Protein AF-A0A660XYV0-F1 (afdb_monomer_lite)

Secondary structure (DSSP, 8-state):
-HHHHHHHHHHHHHHHHHHHHHHHHHHHHHHHTTT-EEEEE-SSTT-EEEEEHHHHHHHHHHHHHHHHHHHHHHHHHHHHHHHHHHHHHHHHHHHHHHHHHHHHHHHHHT--

Structure (mmCIF, N/CA/C/O backbone):
data_AF-A0A660XYV0-F1
#
_entry.id   AF-A0A660XYV0-F1
#
loop_
_atom_site.group_PDB
_atom_site.id
_atom_site.type_symbol
_atom_site.label_atom_id
_atom_site.label_alt_id
_atom_site.label_comp_id
_atom_site.label_asym_id
_atom_site.label_entity_id
_atom_site.label_seq_id
_atom_site.pdbx_PDB_ins_code
_atom_site.Cartn_x
_atom_site.Cartn_y
_atom_site.Cartn_z
_atom_site.occupancy
_atom_site.B_iso_or_equiv
_atom_site.auth_seq_id
_atom_site.auth_comp_id
_atom_site.auth_asym_id
_atom_site.auth_atom_id
_atom_site.pdbx_PDB_model_num
ATOM 1 N N . MET A 1 1 ? -32.338 -6.018 4.133 1.00 59.69 1 MET A N 1
ATOM 2 C CA . MET A 1 1 ? -31.132 -6.869 4.220 1.00 59.69 1 MET A CA 1
ATOM 3 C C . MET A 1 1 ? -30.571 -7.173 2.830 1.00 59.69 1 MET A C 1
ATOM 5 O O . MET A 1 1 ? -29.498 -6.680 2.532 1.00 59.69 1 MET A O 1
ATOM 9 N N . GLU A 1 2 ? -31.311 -7.840 1.939 1.00 66.62 2 GLU A N 1
ATOM 10 C CA . GLU A 1 2 ? -30.834 -8.282 0.606 1.00 66.62 2 GLU A CA 1
ATOM 11 C C . GLU A 1 2 ? -30.308 -7.169 -0.334 1.00 66.62 2 GLU A C 1
ATOM 13 O O . GLU A 1 2 ? -29.277 -7.322 -0.988 1.00 66.62 2 GLU A O 1
ATOM 18 N N . LYS A 1 3 ? -30.950 -5.991 -0.357 1.00 63.47 3 LYS A N 1
ATOM 19 C CA . LYS A 1 3 ? -30.472 -4.839 -1.152 1.00 63.47 3 LYS A CA 1
ATOM 20 C C . LYS A 1 3 ? -29.131 -4.262 -0.667 1.00 63.47 3 LYS A C 1
ATOM 22 O O . LYS A 1 3 ? -28.393 -3.699 -1.472 1.00 63.47 3 LYS A O 1
ATOM 27 N N . LEU A 1 4 ? -28.813 -4.384 0.626 1.00 63.88 4 LEU A N 1
ATOM 28 C CA . LEU A 1 4 ? -27.554 -3.883 1.195 1.00 63.88 4 LEU A CA 1
ATOM 29 C C . LEU A 1 4 ? -26.388 -4.811 0.828 1.00 63.88 4 LEU A C 1
ATOM 31 O O . LEU A 1 4 ? -25.355 -4.328 0.368 1.00 63.88 4 LEU A O 1
ATOM 35 N N . THR A 1 5 ? -26.586 -6.129 0.909 1.00 76.00 5 THR A N 1
ATOM 36 C CA . THR A 1 5 ? -25.599 -7.137 0.489 1.00 76.00 5 THR A CA 1
ATOM 37 C C . THR A 1 5 ? -25.267 -7.044 -1.001 1.00 76.00 5 THR A C 1
ATOM 39 O O . THR A 1 5 ? -24.094 -7.093 -1.372 1.00 76.00 5 THR A O 1
ATOM 42 N N . ASN A 1 6 ? -26.268 -6.823 -1.861 1.00 78.38 6 ASN A N 1
ATOM 43 C CA . ASN A 1 6 ? -26.043 -6.666 -3.304 1.00 78.38 6 ASN A CA 1
ATOM 44 C C . ASN A 1 6 ? -25.215 -5.417 -3.649 1.00 78.38 6 ASN A C 1
ATOM 46 O O . ASN A 1 6 ? -24.368 -5.458 -4.544 1.00 78.38 6 ASN A O 1
ATOM 50 N N . ARG A 1 7 ? -25.393 -4.315 -2.909 1.00 82.75 7 ARG A N 1
ATOM 51 C CA . ARG A 1 7 ? -24.598 -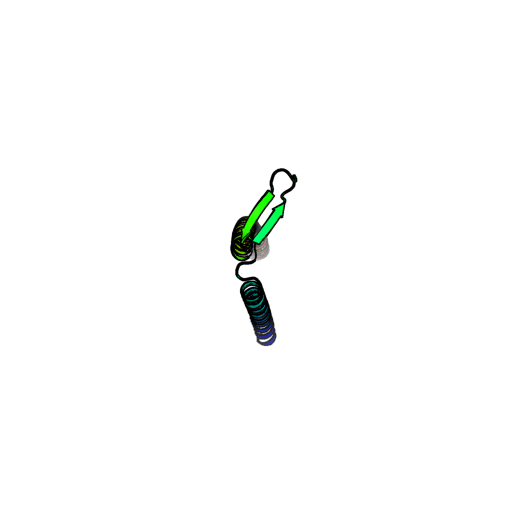3.093 -3.096 1.00 82.75 7 ARG A CA 1
ATOM 52 C C . ARG A 1 7 ? -23.135 -3.296 -2.695 1.00 82.75 7 ARG A C 1
ATOM 54 O O . ARG A 1 7 ? -22.239 -2.821 -3.392 1.00 82.75 7 ARG A O 1
ATOM 61 N N . GLU A 1 8 ? -22.879 -4.011 -1.602 1.00 83.25 8 GLU A N 1
ATOM 62 C CA . GLU A 1 8 ? -21.512 -4.342 -1.182 1.00 83.25 8 GLU A CA 1
ATOM 63 C C . GLU A 1 8 ? -20.804 -5.255 -2.185 1.00 83.25 8 GLU A C 1
ATOM 65 O O . GLU A 1 8 ? -19.637 -5.027 -2.510 1.00 83.25 8 GLU A O 1
ATOM 70 N N . ALA A 1 9 ? -21.511 -6.263 -2.700 1.00 84.06 9 ALA A N 1
ATOM 71 C CA . ALA A 1 9 ? -20.992 -7.154 -3.729 1.00 84.06 9 ALA A CA 1
ATOM 72 C C . ALA A 1 9 ? -20.635 -6.375 -5.005 1.00 84.06 9 ALA A C 1
ATOM 74 O O . ALA A 1 9 ? -19.512 -6.487 -5.495 1.00 84.06 9 ALA A O 1
ATOM 75 N N . TYR A 1 10 ? -21.530 -5.504 -5.480 1.00 90.31 10 TYR A N 1
ATOM 76 C CA . TYR A 1 10 ? -21.285 -4.662 -6.653 1.00 90.31 10 TYR A CA 1
ATOM 77 C C . TYR A 1 10 ? -20.013 -3.816 -6.512 1.00 90.31 10 TYR A C 1
ATOM 79 O O . TYR A 1 10 ? -19.169 -3.806 -7.405 1.00 90.31 10 TYR A O 1
ATOM 87 N N . MET A 1 11 ? -19.815 -3.165 -5.362 1.00 93.50 11 MET A N 1
ATOM 88 C CA . MET A 1 11 ? -18.612 -2.362 -5.120 1.00 93.50 11 MET A CA 1
ATOM 89 C C . MET A 1 11 ? -17.331 -3.205 -5.083 1.00 93.50 11 MET A C 1
ATOM 91 O O . MET A 1 11 ? -16.279 -2.725 -5.506 1.00 93.50 11 MET A O 1
ATOM 95 N N . LYS A 1 12 ? -17.393 -4.453 -4.598 1.00 91.19 12 LYS A N 1
ATOM 96 C CA . LYS A 1 12 ? -16.253 -5.385 -4.639 1.00 91.19 12 LYS A CA 1
ATOM 97 C C . LYS A 1 12 ? -15.900 -5.755 -6.079 1.00 91.19 12 LYS A C 1
ATOM 99 O O . LYS A 1 12 ? -14.732 -5.658 -6.447 1.00 91.19 12 LYS A O 1
ATOM 104 N N . TYR A 1 13 ? -16.891 -6.106 -6.899 1.00 93.44 13 TYR A N 1
ATOM 105 C CA . TYR A 1 13 ? -16.667 -6.440 -8.308 1.00 93.44 13 TYR A CA 1
ATOM 106 C C . TYR A 1 13 ? -16.190 -5.239 -9.124 1.00 93.44 13 TYR A C 1
ATOM 108 O O . TYR A 1 13 ? -15.298 -5.389 -9.951 1.00 93.44 13 TYR A O 1
ATOM 116 N N . LEU A 1 14 ? -16.703 -4.037 -8.853 1.00 94.75 14 LEU A N 1
ATOM 117 C CA . LEU A 1 14 ? -16.244 -2.817 -9.515 1.00 94.75 14 LEU A CA 1
ATOM 118 C C . LEU A 1 14 ? -14.775 -2.511 -9.182 1.00 94.75 14 LEU A C 1
ATOM 120 O O . LEU A 1 14 ? -13.990 -2.199 -10.074 1.00 94.75 14 LEU A O 1
ATOM 124 N N . LYS A 1 15 ? -14.382 -2.653 -7.907 1.00 93.12 15 LYS A N 1
ATOM 125 C CA . LYS A 1 15 ? -12.977 -2.527 -7.484 1.00 93.12 15 LYS A CA 1
ATOM 126 C C . LYS A 1 15 ? -12.091 -3.576 -8.156 1.00 93.12 15 LYS A C 1
ATOM 128 O O . LYS A 1 15 ? -10.993 -3.242 -8.590 1.00 93.12 15 LYS A O 1
ATOM 133 N N . LEU A 1 16 ? -12.569 -4.818 -8.262 1.00 95.06 16 LEU A N 1
ATOM 134 C CA . LEU A 1 16 ? -11.857 -5.898 -8.943 1.00 95.06 16 LEU A CA 1
ATOM 135 C C . LEU A 1 16 ? -11.668 -5.585 -10.433 1.00 95.06 16 LEU A C 1
ATOM 137 O O . LEU A 1 16 ? -10.556 -5.686 -10.937 1.00 95.06 16 LEU A O 1
ATOM 141 N N . LEU A 1 17 ? -12.731 -5.161 -11.121 1.00 95.75 17 LEU A N 1
ATOM 142 C CA . LEU A 1 17 ? -12.684 -4.786 -12.533 1.00 95.75 17 LEU A CA 1
ATOM 143 C C . LEU A 1 17 ? -11.666 -3.666 -12.764 1.00 95.75 17 LEU A C 1
ATOM 145 O O . LEU A 1 17 ? -10.823 -3.771 -13.650 1.00 95.75 17 LEU A O 1
ATOM 149 N N . PHE A 1 18 ? -11.703 -2.625 -11.933 1.00 96.56 18 PHE A N 1
ATOM 150 C CA . PHE A 1 18 ? -10.757 -1.517 -12.023 1.00 96.56 18 PHE A CA 1
ATOM 151 C C . PHE A 1 18 ? -9.306 -1.971 -11.801 1.00 96.56 18 PHE A C 1
ATOM 153 O O . PHE A 1 18 ? -8.413 -1.564 -12.541 1.00 96.56 18 PHE A O 1
ATOM 160 N N . LEU A 1 19 ? -9.071 -2.868 -10.837 1.00 94.88 19 LEU A N 1
ATOM 161 C CA . LEU A 1 19 ? -7.752 -3.455 -10.591 1.00 94.88 19 LEU A CA 1
ATOM 162 C C . LEU A 1 19 ? -7.248 -4.252 -11.805 1.00 94.88 19 LEU A C 1
ATOM 164 O O . LEU A 1 19 ? -6.099 -4.092 -12.208 1.00 94.88 19 LEU A O 1
ATOM 168 N N . VAL A 1 20 ? -8.109 -5.065 -12.422 1.00 96.94 20 VAL A N 1
ATOM 169 C CA . VAL A 1 20 ? -7.770 -5.825 -13.635 1.00 96.94 20 VAL A CA 1
ATOM 170 C C . VAL A 1 20 ? -7.420 -4.890 -14.793 1.00 96.94 20 VAL A C 1
ATOM 172 O O . VAL A 1 20 ? -6.419 -5.116 -15.472 1.00 96.94 20 VAL A O 1
ATOM 175 N N . LEU A 1 21 ? -8.188 -3.815 -14.995 1.00 97.6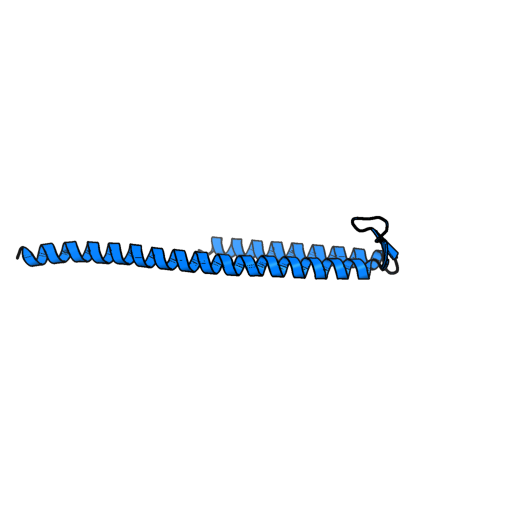2 21 LEU A N 1
ATOM 176 C CA . LEU A 1 21 ? -7.908 -2.823 -16.038 1.00 97.62 21 LEU A CA 1
ATOM 177 C C . LEU A 1 21 ? -6.553 -2.134 -15.831 1.00 97.62 21 LEU A C 1
ATOM 179 O O . LEU A 1 21 ? -5.802 -1.978 -16.792 1.00 97.62 21 LEU A O 1
ATOM 183 N N . ILE A 1 22 ? -6.206 -1.780 -14.589 1.00 96.06 22 ILE A N 1
ATOM 184 C CA . ILE A 1 22 ? -4.888 -1.214 -14.260 1.00 96.06 22 ILE A CA 1
ATOM 185 C C . ILE A 1 22 ? -3.769 -2.204 -14.589 1.00 96.06 22 ILE A C 1
ATOM 187 O O . ILE A 1 22 ? -2.773 -1.817 -15.198 1.00 96.06 22 ILE A O 1
ATOM 191 N N . ILE A 1 23 ? -3.919 -3.476 -14.212 1.00 94.88 23 ILE A N 1
ATOM 192 C CA . ILE A 1 23 ? -2.905 -4.504 -14.490 1.00 94.88 23 ILE A CA 1
ATOM 193 C C . ILE A 1 23 ? -2.719 -4.674 -16.000 1.00 94.88 23 ILE A C 1
ATOM 195 O O . ILE A 1 23 ? -1.588 -4.724 -16.476 1.00 94.88 23 ILE A O 1
ATOM 199 N N . LEU A 1 24 ? -3.812 -4.714 -16.764 1.00 97.31 24 LEU A N 1
ATOM 200 C CA . LEU A 1 24 ? -3.755 -4.859 -18.217 1.00 97.31 24 LEU A CA 1
ATOM 201 C C . LEU A 1 24 ? -3.079 -3.652 -18.876 1.00 97.31 24 LEU A C 1
ATOM 203 O O . LEU A 1 24 ? -2.225 -3.822 -19.744 1.00 97.31 24 LEU A O 1
ATOM 207 N N . PHE A 1 25 ? -3.392 -2.443 -18.410 1.00 96.50 25 PHE A N 1
ATOM 208 C CA . PHE A 1 25 ? -2.712 -1.225 -18.841 1.00 96.50 25 PHE A CA 1
ATOM 209 C C . PHE A 1 25 ? -1.203 -1.275 -18.552 1.00 96.50 25 PHE A C 1
ATOM 211 O O . PHE A 1 25 ? -0.400 -0.985 -19.438 1.00 96.50 25 PHE A O 1
ATOM 218 N N . LEU A 1 26 ? -0.802 -1.703 -17.349 1.00 94.38 26 LEU A N 1
ATOM 219 C CA . LEU A 1 26 ? 0.611 -1.851 -16.984 1.00 94.38 26 LEU A CA 1
ATOM 220 C C . LEU A 1 26 ? 1.327 -2.903 -17.838 1.00 94.38 26 LEU A C 1
ATOM 222 O O . LEU A 1 26 ? 2.468 -2.682 -18.231 1.00 94.38 26 LEU A O 1
ATOM 226 N N . LEU A 1 27 ? 0.673 -4.020 -18.164 1.00 95.19 27 LEU A N 1
ATOM 227 C CA . LEU A 1 27 ? 1.246 -5.038 -19.048 1.00 95.19 27 LEU A CA 1
ATOM 228 C C . LEU A 1 27 ? 1.516 -4.480 -20.446 1.00 95.19 27 LEU A C 1
ATOM 230 O O . LEU A 1 27 ? 2.619 -4.645 -20.966 1.00 95.19 27 LEU A O 1
ATOM 234 N N . VAL A 1 28 ? 0.542 -3.778 -21.031 1.00 96.56 28 VAL A N 1
ATOM 235 C CA . VAL A 1 28 ? 0.720 -3.115 -22.331 1.00 96.56 28 VAL A CA 1
ATOM 236 C C . VAL A 1 28 ? 1.862 -2.101 -22.261 1.00 96.56 28 VAL A C 1
ATOM 238 O O . VAL A 1 28 ? 2.719 -2.087 -23.142 1.00 96.56 28 VAL A O 1
ATOM 241 N N . PHE A 1 29 ? 1.923 -1.304 -21.191 1.00 94.44 29 PHE A N 1
ATOM 242 C CA . PHE A 1 29 ? 2.995 -0.336 -20.971 1.00 94.44 29 PHE A CA 1
ATOM 243 C C . PHE A 1 29 ? 4.376 -1.003 -20.905 1.00 94.44 29 PHE A C 1
ATOM 245 O O . PHE A 1 29 ? 5.309 -0.543 -21.560 1.00 94.44 29 PHE A O 1
ATOM 252 N N . VAL A 1 30 ? 4.512 -2.112 -20.172 1.00 94.44 30 VAL A N 1
ATOM 253 C CA . VAL A 1 30 ? 5.772 -2.866 -20.085 1.00 94.44 30 VAL A CA 1
ATOM 254 C C . VAL A 1 30 ? 6.178 -3.410 -21.452 1.00 94.44 30 VAL A C 1
ATOM 256 O O . VAL A 1 30 ? 7.320 -3.208 -21.853 1.00 94.44 30 VAL A O 1
ATOM 259 N N . ILE A 1 31 ? 5.253 -4.043 -22.184 1.00 96.00 31 ILE A N 1
ATOM 260 C CA . ILE A 1 31 ? 5.523 -4.637 -23.504 1.00 96.00 31 ILE A CA 1
ATOM 261 C C . ILE A 1 31 ? 5.979 -3.575 -24.511 1.00 96.00 31 ILE A C 1
ATOM 263 O O . ILE A 1 31 ? 6.926 -3.802 -25.260 1.00 96.00 31 ILE A O 1
ATOM 267 N N . GLN A 1 32 ? 5.341 -2.403 -24.522 1.00 95.75 32 GLN A N 1
ATOM 268 C CA . GLN A 1 32 ? 5.691 -1.330 -25.459 1.00 95.75 32 GLN A CA 1
ATOM 269 C C . GLN A 1 32 ? 7.061 -0.697 -25.189 1.00 95.75 32 GLN A C 1
ATOM 271 O O . GLN A 1 32 ? 7.628 -0.073 -26.078 1.00 95.75 32 GLN A O 1
ATOM 276 N N . ASN A 1 33 ? 7.600 -0.860 -23.983 1.00 95.12 33 ASN A N 1
ATOM 277 C CA . ASN A 1 33 ? 8.832 -0.211 -23.544 1.00 95.12 33 ASN A CA 1
ATOM 278 C C . ASN A 1 33 ? 9.911 -1.241 -23.143 1.00 95.12 33 ASN A C 1
ATOM 280 O O . ASN A 1 33 ? 10.803 -0.945 -22.341 1.00 95.12 33 ASN A O 1
ATOM 284 N N . VAL A 1 34 ? 9.837 -2.471 -23.665 1.00 94.00 34 VAL A N 1
ATOM 285 C CA . VAL A 1 34 ? 10.860 -3.501 -23.423 1.00 94.00 34 VAL A CA 1
ATOM 286 C C . VAL A 1 34 ? 12.223 -3.006 -23.913 1.00 94.00 34 VAL A C 1
ATOM 288 O O . VAL A 1 34 ? 12.347 -2.467 -25.009 1.00 94.00 34 VAL A O 1
ATOM 291 N N . GLY A 1 35 ? 13.258 -3.174 -23.086 1.00 90.88 35 GLY A N 1
ATOM 292 C CA . GLY A 1 35 ? 14.623 -2.732 -23.392 1.00 90.88 35 GLY A CA 1
ATOM 293 C C . GLY A 1 35 ? 14.844 -1.217 -23.299 1.00 90.88 35 GLY A C 1
ATOM 294 O O . GLY A 1 35 ? 15.979 -0.756 -23.441 1.00 90.88 35 GLY A O 1
ATOM 295 N N . GLN A 1 36 ? 13.801 -0.427 -23.018 1.00 94.88 36 GLN A N 1
ATOM 296 C CA . GLN A 1 36 ? 13.942 1.011 -22.824 1.00 94.88 36 GLN A CA 1
ATOM 297 C C . GLN A 1 36 ? 14.695 1.300 -21.525 1.00 94.88 36 GLN A C 1
ATOM 299 O O . GLN A 1 36 ? 14.279 0.901 -20.433 1.00 94.88 36 GLN A O 1
ATOM 304 N N . LYS A 1 37 ? 15.794 2.046 -21.638 1.00 94.62 37 LYS A N 1
ATOM 305 C CA . LYS A 1 37 ? 16.528 2.566 -20.484 1.00 94.62 37 LYS A CA 1
ATOM 306 C C . LYS A 1 37 ? 15.965 3.917 -20.079 1.00 94.62 37 LYS A C 1
ATOM 308 O O . LYS A 1 37 ? 15.706 4.769 -20.924 1.00 94.62 37 LYS A O 1
ATOM 313 N N . ILE A 1 38 ? 15.817 4.115 -18.778 1.00 91.88 38 ILE A N 1
ATOM 314 C CA . ILE A 1 38 ? 15.414 5.386 -18.187 1.00 91.88 38 ILE A CA 1
ATOM 315 C C . ILE A 1 38 ? 16.464 5.838 -17.179 1.00 91.88 38 ILE A C 1
ATOM 317 O O . ILE A 1 38 ? 17.118 5.018 -16.534 1.00 91.88 38 ILE A O 1
ATOM 321 N N . THR A 1 39 ? 16.600 7.150 -17.023 1.00 92.06 39 THR A N 1
ATOM 322 C CA . THR A 1 39 ? 17.450 7.752 -15.995 1.00 92.06 39 THR A CA 1
ATOM 323 C C . THR A 1 39 ? 16.567 8.391 -14.938 1.00 92.06 39 THR A C 1
ATOM 325 O O . THR A 1 39 ? 15.880 9.378 -15.197 1.00 92.06 39 THR A O 1
ATOM 328 N N . LEU A 1 40 ? 16.595 7.828 -13.736 1.00 88.25 40 LEU A N 1
ATOM 329 C CA . LEU A 1 40 ? 15.930 8.376 -12.565 1.00 88.25 40 LEU A CA 1
ATOM 330 C C . LEU A 1 40 ? 16.855 9.402 -11.918 1.00 88.25 40 LEU A C 1
ATOM 332 O O . LEU A 1 40 ? 17.979 9.071 -11.546 1.00 88.25 40 LEU A O 1
ATOM 336 N N . LYS A 1 41 ? 16.385 10.641 -11.782 1.00 88.81 41 LYS A N 1
ATOM 337 C CA . LYS A 1 41 ? 17.067 11.686 -11.016 1.00 88.81 41 LYS A CA 1
ATOM 338 C C . LYS A 1 41 ? 16.323 11.859 -9.701 1.00 88.81 41 LYS A C 1
ATOM 340 O O . LYS A 1 41 ? 15.160 12.257 -9.704 1.00 88.81 41 LYS A O 1
ATOM 345 N N . PHE A 1 42 ? 16.978 11.524 -8.595 1.00 82.12 42 PHE A N 1
ATOM 346 C CA . PHE A 1 42 ? 16.433 11.789 -7.264 1.00 82.12 42 PHE A CA 1
ATOM 347 C C . PHE A 1 42 ? 16.702 13.252 -6.873 1.00 82.12 42 PHE A C 1
ATOM 349 O O . PHE A 1 42 ? 17.292 13.987 -7.659 1.00 82.12 42 PHE A O 1
ATOM 356 N N . PHE A 1 43 ? 16.248 13.686 -5.688 1.00 78.19 43 PHE A N 1
ATOM 357 C CA . PHE A 1 43 ? 16.263 15.070 -5.157 1.00 78.19 43 PHE A CA 1
ATOM 358 C C . PHE A 1 43 ? 17.519 15.933 -5.456 1.00 78.19 43 PHE A C 1
ATOM 360 O O . PHE A 1 43 ? 17.441 17.156 -5.388 1.00 78.19 43 PHE A O 1
ATOM 367 N N . SER A 1 44 ? 18.661 15.332 -5.806 1.00 76.19 44 SER A N 1
ATOM 368 C CA . SER A 1 44 ? 19.839 15.997 -6.370 1.00 76.19 44 SER A CA 1
ATOM 369 C C . SER A 1 44 ? 20.253 15.359 -7.705 1.00 76.19 44 SER A C 1
ATOM 371 O O . SER A 1 44 ? 20.300 14.135 -7.823 1.00 76.19 44 SER A O 1
ATOM 373 N N . SER A 1 45 ? 20.649 16.175 -8.694 1.00 67.00 45 SER A N 1
ATOM 374 C CA . SER A 1 45 ? 21.149 15.716 -10.006 1.00 67.00 45 SER A CA 1
ATOM 375 C C . SER A 1 45 ? 22.383 14.815 -9.923 1.00 67.00 45 SER A C 1
ATOM 377 O O . SER A 1 45 ? 22.658 14.079 -10.867 1.00 67.00 45 SER A O 1
ATOM 379 N N . ASN A 1 46 ? 23.105 14.864 -8.800 1.00 76.31 46 ASN A N 1
ATOM 380 C CA . ASN A 1 46 ? 24.269 14.022 -8.528 1.00 76.31 46 ASN A CA 1
ATOM 381 C C . ASN A 1 46 ? 23.881 12.570 -8.202 1.00 76.31 46 ASN A C 1
ATOM 383 O O . ASN A 1 46 ? 24.729 11.685 -8.249 1.00 76.31 46 ASN A O 1
ATOM 387 N N . PHE A 1 47 ? 22.605 12.316 -7.898 1.00 74.50 47 PHE A N 1
ATOM 388 C CA . PHE A 1 47 ? 22.056 10.988 -7.647 1.00 74.50 47 PHE A CA 1
ATOM 389 C C . PHE A 1 47 ? 21.161 10.582 -8.823 1.00 74.50 47 PHE A C 1
ATOM 391 O O . PHE A 1 47 ? 19.929 10.555 -8.742 1.00 74.50 47 PHE A O 1
ATOM 398 N N . ALA A 1 48 ? 21.811 10.327 -9.959 1.00 84.75 48 ALA A N 1
ATOM 399 C CA . ALA A 1 48 ? 21.175 9.813 -11.161 1.00 84.75 48 ALA A CA 1
ATOM 400 C C . ALA A 1 48 ? 21.465 8.316 -11.303 1.00 84.75 48 ALA A C 1
ATOM 402 O O . ALA A 1 48 ? 22.619 7.892 -11.275 1.00 84.75 48 ALA A O 1
ATOM 403 N N . PHE A 1 49 ? 20.416 7.520 -11.474 1.00 86.06 49 PHE A N 1
ATOM 404 C CA . PHE A 1 49 ? 20.516 6.081 -11.683 1.00 86.06 49 PHE A CA 1
ATOM 405 C C . PHE A 1 49 ? 19.852 5.711 -13.005 1.00 86.06 49 PHE A C 1
ATOM 407 O O . PHE A 1 49 ? 18.675 6.003 -13.217 1.00 86.06 49 PHE A O 1
ATOM 414 N N . SER A 1 50 ? 20.609 5.075 -13.896 1.00 92.12 50 SER A N 1
ATOM 415 C CA . SER A 1 50 ? 20.098 4.589 -15.176 1.00 92.12 50 SER A CA 1
ATOM 416 C C . SER A 1 50 ? 19.820 3.097 -15.092 1.00 92.12 50 SER A C 1
ATOM 418 O O . SER A 1 50 ? 20.700 2.317 -14.736 1.00 92.12 50 SER A O 1
ATOM 420 N N . THR A 1 51 ? 18.604 2.697 -15.436 1.00 93.12 51 THR A N 1
ATOM 421 C CA . THR A 1 51 ? 18.173 1.297 -15.401 1.00 93.12 51 THR A CA 1
ATOM 422 C C . THR A 1 51 ? 17.127 1.032 -16.474 1.00 93.12 51 THR A C 1
ATOM 424 O O . THR A 1 51 ? 16.650 1.956 -17.134 1.00 93.12 51 THR A O 1
ATOM 427 N N . GLU A 1 52 ? 16.780 -0.231 -16.680 1.00 94.56 52 GLU A N 1
ATOM 428 C CA . GLU A 1 52 ? 15.660 -0.578 -17.545 1.00 94.56 52 GLU A CA 1
ATOM 429 C C . GLU A 1 52 ? 14.346 -0.120 -16.918 1.00 94.56 52 GLU A C 1
ATOM 431 O O . GLU A 1 52 ? 14.133 -0.225 -15.707 1.00 94.56 52 GLU A O 1
ATOM 436 N N . MET A 1 53 ? 13.434 0.363 -17.755 1.00 92.81 53 MET A N 1
ATOM 437 C CA . MET A 1 53 ? 12.141 0.868 -17.310 1.00 92.81 53 MET A CA 1
ATOM 438 C C . MET A 1 53 ? 11.370 -0.171 -16.482 1.00 92.81 53 MET A C 1
ATOM 440 O O . MET A 1 53 ? 10.759 0.174 -15.472 1.00 92.81 53 MET A O 1
ATOM 444 N N . ILE A 1 54 ? 11.447 -1.450 -16.864 1.00 93.69 54 ILE A N 1
ATOM 445 C CA . ILE A 1 54 ? 10.798 -2.547 -16.138 1.00 93.69 54 ILE A CA 1
ATOM 446 C C . ILE A 1 54 ? 11.348 -2.712 -14.715 1.00 93.69 54 ILE A C 1
ATOM 448 O O . ILE A 1 54 ? 10.583 -2.929 -13.778 1.00 93.69 54 ILE A O 1
ATOM 452 N N . VAL A 1 55 ? 12.659 -2.537 -14.530 1.00 93.06 55 VAL A N 1
ATOM 453 C CA . VAL A 1 55 ? 13.307 -2.624 -13.215 1.00 93.06 55 VAL A CA 1
ATOM 454 C C . VAL A 1 55 ? 12.862 -1.456 -12.341 1.00 93.06 55 VAL A C 1
ATOM 456 O O . VAL A 1 55 ? 12.497 -1.655 -11.184 1.00 93.06 55 VAL A O 1
ATOM 459 N N . ALA A 1 56 ? 12.813 -0.244 -12.896 1.00 92.19 56 ALA A N 1
ATOM 460 C CA . ALA A 1 56 ? 12.322 0.927 -12.177 1.00 92.19 56 ALA A CA 1
ATOM 461 C C . ALA A 1 56 ? 10.846 0.801 -11.759 1.00 92.19 56 ALA A C 1
ATOM 463 O O . ALA A 1 56 ? 10.501 1.153 -10.630 1.00 92.19 56 ALA A O 1
ATOM 464 N N . LEU A 1 57 ? 9.986 0.272 -12.639 1.00 92.62 57 LEU A N 1
ATOM 465 C CA . LEU A 1 57 ? 8.586 -0.030 -12.320 1.00 92.62 57 LEU A CA 1
ATOM 466 C C . LEU A 1 57 ? 8.463 -1.056 -11.192 1.00 92.62 57 LEU A C 1
ATOM 468 O O . LEU A 1 57 ? 7.625 -0.908 -10.306 1.00 92.62 57 LEU A O 1
ATOM 472 N N . LEU A 1 58 ? 9.293 -2.098 -11.209 1.00 93.56 58 LEU A N 1
ATOM 473 C CA . LEU A 1 58 ? 9.263 -3.126 -10.176 1.00 93.56 58 LEU A CA 1
ATOM 474 C C . LEU A 1 58 ? 9.691 -2.556 -8.819 1.00 93.56 58 LEU A C 1
ATOM 476 O O . LEU A 1 58 ? 9.022 -2.797 -7.815 1.00 93.56 58 LEU A O 1
ATOM 480 N N . ILE A 1 59 ? 10.753 -1.744 -8.791 1.00 92.81 59 ILE A N 1
ATOM 481 C CA . ILE A 1 59 ? 11.202 -1.056 -7.573 1.00 92.81 59 ILE A CA 1
ATOM 482 C C . ILE A 1 59 ? 10.092 -0.150 -7.029 1.00 92.81 59 ILE A C 1
ATOM 484 O O . ILE A 1 59 ? 9.793 -0.209 -5.836 1.00 92.81 59 ILE A O 1
ATOM 488 N N . SER A 1 60 ? 9.452 0.662 -7.877 1.00 92.00 60 SER A N 1
ATOM 489 C CA . SER A 1 60 ? 8.392 1.572 -7.427 1.00 92.00 60 SER A CA 1
ATOM 490 C C . SER A 1 60 ? 7.174 0.820 -6.886 1.00 92.00 60 SER A C 1
ATOM 492 O O . SER A 1 60 ? 6.617 1.221 -5.863 1.00 92.00 60 SER A O 1
ATOM 494 N N . LEU A 1 61 ? 6.811 -0.308 -7.504 1.00 93.88 61 LEU A N 1
ATOM 495 C CA . LEU A 1 61 ? 5.717 -1.162 -7.051 1.00 93.88 61 LEU A CA 1
ATOM 496 C C . LEU A 1 61 ? 6.015 -1.801 -5.689 1.00 93.88 61 LEU A C 1
ATOM 498 O O . LEU A 1 61 ? 5.161 -1.769 -4.803 1.00 93.88 61 LEU A O 1
ATOM 502 N N . VAL A 1 62 ? 7.229 -2.320 -5.486 1.00 96.69 62 VAL A N 1
ATOM 503 C CA . VAL A 1 62 ? 7.653 -2.894 -4.198 1.00 96.69 62 VAL A CA 1
ATOM 504 C C . VAL A 1 62 ? 7.683 -1.828 -3.105 1.00 96.69 62 VAL A C 1
ATOM 506 O O . VAL A 1 62 ? 7.143 -2.046 -2.022 1.00 96.69 62 VAL A O 1
ATOM 509 N N . VAL A 1 63 ? 8.264 -0.658 -3.380 1.00 95.81 63 VAL A N 1
ATOM 510 C CA . VAL A 1 63 ? 8.319 0.448 -2.412 1.00 95.81 63 VAL A CA 1
ATOM 511 C C . VAL A 1 63 ? 6.912 0.917 -2.047 1.00 95.81 63 VAL A C 1
ATOM 513 O O . VAL A 1 63 ? 6.596 1.045 -0.864 1.00 95.81 63 VAL A O 1
ATOM 516 N N . GLY A 1 64 ? 6.042 1.112 -3.041 1.00 96.31 64 GLY A N 1
ATOM 517 C CA . GLY A 1 64 ? 4.646 1.484 -2.818 1.00 96.31 64 GLY A CA 1
ATOM 518 C C . GLY A 1 64 ? 3.892 0.446 -1.985 1.00 96.31 64 GLY A C 1
ATOM 519 O O . GLY A 1 64 ? 3.187 0.812 -1.043 1.00 96.31 64 GLY A O 1
ATOM 520 N N . PHE A 1 65 ? 4.089 -0.845 -2.270 1.00 96.50 65 PHE A N 1
ATOM 521 C CA . PHE A 1 65 ? 3.507 -1.934 -1.487 1.00 96.50 65 PHE A CA 1
ATOM 522 C C . PHE A 1 65 ? 3.984 -1.915 -0.032 1.00 96.50 65 PHE A C 1
ATOM 524 O O . PHE A 1 65 ? 3.156 -1.985 0.873 1.00 96.50 65 PHE A O 1
ATOM 531 N N . LEU A 1 66 ? 5.291 -1.776 0.210 1.00 98.06 66 LEU A N 1
ATOM 532 C CA . LEU A 1 66 ? 5.850 -1.739 1.564 1.00 98.06 66 LEU A CA 1
ATOM 533 C C . LEU A 1 66 ? 5.311 -0.552 2.370 1.00 98.06 66 LEU A C 1
ATOM 535 O O . LEU A 1 66 ? 4.896 -0.727 3.515 1.00 98.06 66 LEU A O 1
ATOM 539 N N . ILE A 1 67 ? 5.258 0.638 1.767 1.00 97.56 67 ILE A N 1
ATOM 540 C CA . ILE A 1 67 ? 4.686 1.831 2.407 1.00 97.56 67 ILE A CA 1
ATOM 541 C C . ILE A 1 67 ? 3.205 1.604 2.725 1.00 97.56 67 ILE A C 1
ATOM 543 O O . ILE A 1 67 ? 2.773 1.832 3.856 1.00 97.56 67 ILE A O 1
ATOM 547 N N . GLY A 1 68 ? 2.429 1.112 1.756 1.00 97.44 68 GLY A N 1
ATOM 548 C CA . GLY A 1 68 ? 1.009 0.822 1.945 1.00 97.44 68 GLY A CA 1
ATOM 549 C C . GLY A 1 68 ? 0.766 -0.218 3.040 1.00 97.44 68 GLY A C 1
ATOM 550 O O . GLY A 1 68 ? -0.120 -0.041 3.876 1.00 97.44 68 GLY A O 1
ATOM 551 N N . TYR A 1 69 ? 1.590 -1.264 3.085 1.00 96.94 69 TYR A N 1
ATOM 552 C CA . TYR A 1 69 ? 1.533 -2.301 4.108 1.00 96.94 69 TYR A CA 1
ATOM 553 C C . TYR A 1 69 ? 1.803 -1.740 5.509 1.00 96.94 69 TYR A C 1
ATOM 555 O O . TYR A 1 69 ? 1.053 -2.032 6.441 1.00 96.94 69 TYR A O 1
ATOM 563 N N . LEU A 1 70 ? 2.822 -0.887 5.660 1.00 97.81 70 LEU A N 1
ATOM 564 C CA . LEU A 1 70 ? 3.125 -0.228 6.934 1.00 97.81 70 LEU A CA 1
ATOM 565 C C . LEU A 1 70 ? 1.970 0.666 7.401 1.00 97.81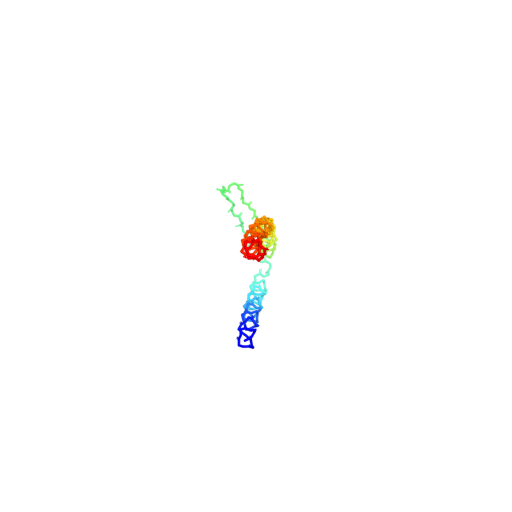 70 LEU A C 1
ATOM 567 O O . LEU A 1 70 ? 1.549 0.571 8.555 1.00 97.81 70 LEU A O 1
ATOM 571 N N . ILE A 1 71 ? 1.416 1.487 6.503 1.00 97.62 71 ILE A N 1
ATOM 572 C CA . ILE A 1 71 ? 0.269 2.357 6.807 1.00 97.62 71 ILE A CA 1
ATOM 573 C C . ILE A 1 71 ? -0.938 1.521 7.250 1.00 97.62 71 ILE A C 1
ATOM 575 O O . ILE A 1 71 ? -1.536 1.806 8.289 1.00 97.62 71 ILE A O 1
ATOM 579 N N . ALA A 1 72 ? -1.274 0.463 6.508 1.00 97.12 72 ALA A N 1
ATOM 580 C CA . ALA A 1 72 ? -2.371 -0.436 6.858 1.00 97.12 72 ALA A CA 1
ATOM 581 C C . ALA A 1 72 ? -2.139 -1.115 8.218 1.00 97.12 72 ALA A C 1
ATOM 583 O O . ALA A 1 72 ? -3.061 -1.219 9.028 1.00 97.12 72 ALA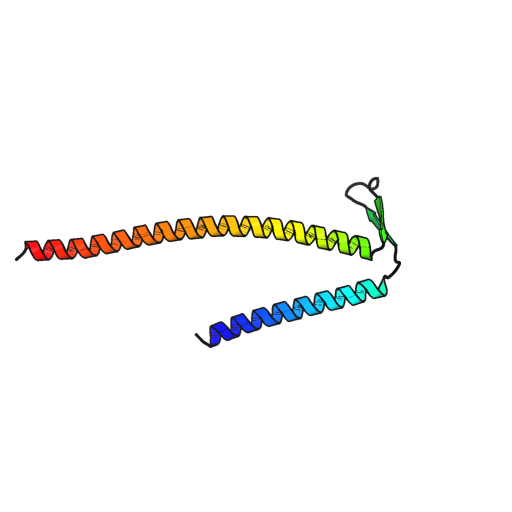 A O 1
ATOM 584 N N . GLY A 1 73 ? -0.898 -1.519 8.507 1.00 97.31 73 GLY A N 1
ATOM 585 C CA . GLY A 1 73 ? -0.506 -2.063 9.804 1.00 97.31 73 GLY A CA 1
ATOM 586 C C . GLY A 1 73 ? -0.813 -1.103 10.955 1.00 97.31 73 GLY A C 1
ATOM 587 O O . GLY A 1 73 ? -1.460 -1.497 11.928 1.00 97.31 73 GLY A O 1
ATOM 588 N N . PHE A 1 74 ? -0.426 0.170 10.832 1.00 96.75 74 PHE A N 1
ATOM 589 C CA . PHE A 1 74 ? -0.729 1.185 11.846 1.00 96.75 74 PHE A CA 1
ATOM 590 C C . PHE A 1 74 ? -2.232 1.430 12.009 1.00 96.75 74 PHE A C 1
ATOM 592 O O . PHE A 1 74 ? -2.717 1.474 13.142 1.00 96.75 74 PHE A O 1
ATOM 599 N N . GLN A 1 75 ? -2.982 1.498 10.907 1.00 96.69 75 GLN A N 1
ATOM 600 C CA . GLN A 1 75 ? -4.439 1.660 10.948 1.00 96.69 75 GLN A CA 1
ATOM 601 C C . GLN A 1 75 ? -5.125 0.508 11.690 1.00 96.69 75 GLN A C 1
ATOM 603 O O . GLN A 1 75 ? -6.016 0.739 12.504 1.00 96.69 75 GLN A O 1
ATOM 608 N N . ILE A 1 76 ? -4.694 -0.738 11.470 1.00 96.62 76 ILE A N 1
ATOM 609 C CA . ILE A 1 76 ? -5.251 -1.904 12.174 1.00 96.62 76 ILE A CA 1
ATOM 610 C C . ILE A 1 76 ? -5.000 -1.801 13.685 1.00 96.62 76 ILE A C 1
ATOM 612 O O . ILE A 1 76 ? -5.879 -2.129 14.488 1.00 96.62 76 ILE A O 1
ATOM 616 N N . LEU A 1 77 ? -3.811 -1.352 14.099 1.00 96.06 77 LEU A N 1
ATOM 617 C CA . LEU A 1 77 ? -3.489 -1.168 15.517 1.00 96.06 77 LEU A CA 1
ATOM 618 C C . LEU A 1 77 ? -4.358 -0.080 16.158 1.00 96.06 77 LEU A C 1
ATOM 620 O O . LEU A 1 77 ? -4.863 -0.275 17.265 1.00 96.06 77 LEU A O 1
ATOM 624 N N . GLU A 1 78 ? -4.559 1.037 15.464 1.00 96.25 78 GLU A N 1
ATOM 625 C CA . GLU A 1 78 ? -5.440 2.119 15.900 1.00 96.25 78 GLU A CA 1
ATOM 626 C C . GLU A 1 78 ? -6.895 1.647 16.021 1.00 96.25 78 GLU A C 1
ATOM 628 O O . GLU A 1 78 ? -7.513 1.793 17.077 1.00 96.25 78 GLU A O 1
ATOM 633 N N . GLN A 1 79 ? -7.413 0.963 15.000 1.00 96.81 79 GLN A N 1
ATOM 634 C CA . GLN A 1 79 ? -8.765 0.403 15.009 1.00 96.81 79 GLN A CA 1
ATOM 635 C C . GLN A 1 79 ? -8.976 -0.565 16.178 1.00 96.81 79 GLN A C 1
ATOM 637 O O . GLN A 1 79 ? -10.005 -0.509 16.850 1.00 96.81 79 GLN A O 1
ATOM 642 N N . LYS A 1 80 ? -7.992 -1.418 16.497 1.00 95.94 80 LYS A N 1
ATOM 643 C CA . LYS A 1 80 ? -8.071 -2.310 17.668 1.00 95.94 80 LYS A CA 1
ATOM 644 C C . LYS A 1 80 ? -8.174 -1.544 18.988 1.00 95.94 80 LYS A C 1
ATOM 646 O O . LYS A 1 80 ? -8.892 -1.995 19.886 1.00 95.94 80 LYS A O 1
ATOM 651 N N . LYS A 1 81 ? -7.481 -0.407 19.124 1.00 95.44 81 LYS A N 1
ATOM 652 C CA . LYS A 1 81 ? -7.594 0.460 20.309 1.00 95.44 81 LYS A CA 1
ATOM 653 C C . LYS A 1 81 ? -8.997 1.055 20.412 1.00 95.44 81 LYS A C 1
ATOM 655 O O . LYS A 1 81 ? -9.611 0.941 21.471 1.00 95.44 81 LYS A O 1
ATOM 660 N N . ILE A 1 82 ? -9.519 1.594 19.310 1.00 96.25 82 ILE A N 1
ATOM 661 C CA . ILE A 1 82 ? -10.866 2.179 19.240 1.00 96.25 82 ILE A CA 1
ATOM 662 C C . ILE A 1 82 ? -11.928 1.132 19.595 1.00 96.25 82 ILE A C 1
ATOM 664 O O . ILE A 1 82 ? -12.751 1.362 20.476 1.00 96.25 82 ILE A O 1
ATOM 668 N N . VAL A 1 83 ? -11.868 -0.060 18.994 1.00 97.25 83 VAL A N 1
ATOM 669 C CA . VAL A 1 83 ? -12.814 -1.154 19.280 1.00 97.25 83 VAL A CA 1
ATOM 670 C C . VAL A 1 83 ? -12.768 -1.566 20.753 1.00 97.25 83 VAL A C 1
ATOM 672 O O . VAL A 1 83 ? -13.808 -1.832 21.357 1.00 97.25 83 VAL A O 1
ATOM 675 N N . ARG A 1 84 ? -11.577 -1.610 21.367 1.00 96.31 84 ARG A N 1
ATOM 676 C CA . ARG A 1 84 ? -11.440 -1.927 22.795 1.00 96.31 84 ARG A CA 1
ATOM 677 C C . ARG A 1 84 ? -12.060 -0.845 23.681 1.00 96.31 84 ARG A C 1
ATOM 679 O O . ARG A 1 84 ? -12.751 -1.199 24.636 1.00 96.31 84 ARG A O 1
ATOM 686 N N . ALA A 1 85 ? -11.819 0.429 23.377 1.00 96.00 85 ALA A N 1
ATOM 687 C CA . ALA A 1 85 ? -12.402 1.553 24.108 1.00 96.00 85 ALA A CA 1
ATOM 688 C C . ALA A 1 85 ? -13.934 1.524 24.015 1.00 96.00 85 ALA A C 1
ATOM 690 O O . ALA A 1 85 ? -14.609 1.467 25.042 1.00 96.00 85 ALA A O 1
ATOM 691 N N . LEU A 1 86 ? -14.461 1.392 22.796 1.00 96.81 86 LEU A N 1
ATOM 692 C CA . LEU A 1 86 ? -15.896 1.332 22.531 1.00 96.81 86 LEU A CA 1
ATOM 693 C C . LEU A 1 86 ? -16.573 0.157 23.255 1.00 96.81 86 LEU A C 1
ATOM 695 O O . LEU A 1 86 ? -17.637 0.306 23.851 1.00 96.81 86 LEU A O 1
ATOM 699 N N . LYS A 1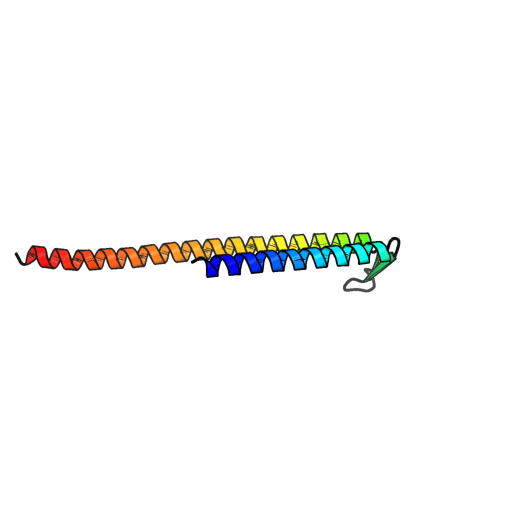 87 ? -15.930 -1.018 23.278 1.00 96.62 87 LYS A N 1
ATOM 700 C CA . LYS A 1 87 ? -16.431 -2.187 24.019 1.00 96.62 87 LYS A CA 1
ATOM 701 C C . LYS A 1 87 ? -16.461 -1.952 25.534 1.00 96.62 87 LYS A C 1
ATOM 703 O O . LYS A 1 87 ? -17.355 -2.462 26.211 1.00 96.62 87 LYS A O 1
ATOM 708 N N . SER A 1 88 ? -15.479 -1.227 26.071 1.00 95.62 88 SER A N 1
ATOM 709 C CA . SER A 1 88 ? -15.418 -0.878 27.494 1.00 95.62 88 SER A CA 1
ATOM 710 C C . SER A 1 88 ? -16.546 0.079 27.876 1.00 95.62 88 SER A C 1
ATOM 712 O O . SER A 1 88 ? -17.270 -0.190 28.833 1.00 95.62 88 SER A O 1
ATOM 714 N N . GLU A 1 89 ? -16.747 1.141 27.094 1.00 95.88 89 GLU A N 1
ATOM 715 C CA . GLU A 1 89 ? -17.830 2.111 27.300 1.00 95.88 89 GLU A CA 1
ATOM 716 C C . GLU A 1 89 ? -19.204 1.459 27.187 1.00 95.88 89 GLU A C 1
ATOM 718 O O . GLU A 1 89 ? -20.015 1.592 28.099 1.00 95.88 89 GLU A O 1
ATOM 723 N N . TYR A 1 90 ? -19.428 0.645 26.152 1.00 96.06 90 TYR A N 1
ATOM 724 C CA . TYR A 1 90 ? -20.666 -0.120 26.010 1.00 96.06 90 TYR A CA 1
ATOM 725 C C . TYR A 1 90 ? -20.961 -0.974 27.250 1.00 96.06 90 TYR A C 1
ATOM 727 O O . TYR A 1 90 ? -22.089 -1.004 27.738 1.00 96.06 90 TYR A O 1
ATOM 735 N N . LYS A 1 91 ? -19.946 -1.653 27.806 1.00 95.81 91 LYS A N 1
ATOM 736 C CA . LYS A 1 91 ? -20.116 -2.470 29.016 1.00 95.81 91 LYS A CA 1
ATOM 737 C C . LYS A 1 91 ? -20.434 -1.621 30.251 1.00 95.81 91 LYS A C 1
ATOM 739 O O . LYS A 1 91 ? -21.177 -2.099 31.103 1.00 95.81 91 LYS A O 1
ATOM 744 N N . LYS A 1 92 ? -19.872 -0.413 30.371 1.00 95.44 92 LYS A N 1
ATOM 745 C CA . LYS A 1 92 ? -20.179 0.515 31.473 1.00 95.44 92 LYS A CA 1
ATOM 746 C C . LYS A 1 92 ? -21.621 1.002 31.391 1.00 95.44 92 LYS A C 1
ATOM 748 O O . LYS A 1 92 ? -22.378 0.752 32.317 1.00 95.44 92 LYS A O 1
ATOM 753 N N . VAL A 1 93 ? -22.016 1.556 30.246 1.00 94.50 93 VAL A N 1
ATOM 754 C CA . VAL A 1 93 ? -23.382 2.053 30.016 1.00 94.50 93 VAL A CA 1
ATOM 755 C C . VAL A 1 93 ? -24.411 0.938 30.204 1.00 94.50 93 VAL A C 1
ATOM 757 O O . VAL A 1 93 ? -25.433 1.130 30.854 1.00 94.50 93 VAL A O 1
ATOM 760 N N . LYS A 1 94 ? -24.123 -0.272 29.708 1.00 94.25 94 LYS A N 1
ATOM 761 C CA . LYS A 1 94 ? -25.000 -1.428 29.921 1.00 94.25 94 LYS A CA 1
ATOM 762 C C . LYS A 1 94 ? -25.162 -1.768 31.407 1.00 94.25 94 LYS A C 1
ATOM 764 O O . LYS A 1 94 ? -26.278 -2.014 31.844 1.00 94.25 94 LYS A O 1
ATOM 769 N N . LYS A 1 95 ? -24.068 -1.757 32.179 1.00 93.31 95 LYS A N 1
ATOM 770 C CA . LYS A 1 95 ? -24.124 -1.978 33.631 1.00 93.31 95 LYS A CA 1
ATOM 771 C C . LYS A 1 95 ? -24.922 -0.895 34.351 1.00 93.31 95 LYS A C 1
ATOM 773 O O . LYS A 1 95 ? -25.638 -1.227 35.280 1.00 93.31 95 LYS A O 1
ATOM 778 N N . GLU A 1 96 ? -24.789 0.366 33.949 1.00 92.62 96 GLU A N 1
ATOM 779 C CA . GLU A 1 96 ? -25.549 1.470 34.546 1.00 92.62 96 GLU A CA 1
ATOM 780 C C . GLU A 1 96 ? -27.053 1.290 34.327 1.00 92.62 96 GLU A C 1
ATOM 782 O O . GLU A 1 96 ? -27.815 1.390 35.282 1.00 92.62 96 GLU A O 1
ATOM 787 N N . ILE A 1 97 ? -27.479 0.919 33.116 1.00 93.12 97 ILE A N 1
ATOM 788 C CA . ILE A 1 97 ? -28.886 0.580 32.854 1.00 93.12 97 ILE A CA 1
ATOM 789 C C . ILE A 1 97 ? -29.339 -0.624 33.686 1.00 93.12 97 ILE A C 1
ATOM 791 O O . ILE A 1 97 ? -30.417 -0.583 34.272 1.00 93.12 97 ILE A O 1
ATOM 795 N N . ASP A 1 98 ? -28.533 -1.687 33.747 1.00 90.94 98 ASP A N 1
ATOM 796 C CA . ASP A 1 98 ? -28.879 -2.882 34.523 1.00 90.94 98 ASP A CA 1
ATOM 797 C C . ASP A 1 98 ? -29.030 -2.557 36.024 1.00 90.94 98 ASP A C 1
ATOM 799 O O . ASP A 1 98 ? -29.935 -3.077 36.672 1.00 90.94 98 ASP A O 1
ATOM 803 N N . LEU A 1 99 ? -28.184 -1.673 36.568 1.00 90.38 99 LEU A N 1
ATOM 804 C CA . LEU A 1 99 ? -28.271 -1.202 37.954 1.00 90.38 99 LEU A CA 1
ATOM 805 C C . LEU A 1 99 ? -29.510 -0.336 38.195 1.00 90.38 99 LEU A C 1
ATOM 807 O O . LEU A 1 99 ? -30.199 -0.551 39.186 1.00 90.38 99 LEU A O 1
ATOM 811 N N . LEU A 1 100 ? -29.810 0.608 37.297 1.00 87.25 100 LEU A N 1
ATOM 812 C CA . LEU A 1 100 ? -31.001 1.455 37.407 1.00 87.25 100 LEU A CA 1
ATOM 813 C C . LEU A 1 100 ? -32.283 0.619 37.370 1.00 87.25 100 LEU A C 1
ATOM 815 O O . LEU A 1 100 ? -33.130 0.773 38.239 1.00 87.25 100 LEU A O 1
ATOM 819 N N . ARG A 1 101 ? -32.375 -0.345 36.444 1.00 81.00 101 ARG A N 1
ATOM 820 C CA . ARG A 1 101 ? -33.524 -1.260 36.368 1.00 81.00 101 ARG A CA 1
ATOM 821 C C . ARG A 1 101 ? -33.709 -2.071 37.651 1.00 81.00 101 ARG A C 1
ATOM 823 O O . ARG A 1 101 ? -34.836 -2.351 38.031 1.00 81.00 101 ARG A O 1
ATOM 830 N N . ASN A 1 102 ? -32.616 -2.498 38.279 1.00 76.38 102 ASN A N 1
ATOM 831 C CA . ASN A 1 102 ? -32.696 -3.288 39.503 1.00 76.38 102 ASN A CA 1
ATOM 832 C C . ASN A 1 102 ? -33.033 -2.428 40.734 1.00 76.38 102 ASN A C 1
ATOM 834 O O . ASN A 1 102 ? -33.688 -2.928 41.640 1.00 76.38 102 ASN A O 1
ATOM 838 N N . LYS A 1 103 ? -32.650 -1.145 40.750 1.00 75.69 103 LYS A N 1
ATOM 839 C CA . LYS A 1 103 ? -33.008 -0.201 41.821 1.00 75.69 103 LYS A CA 1
ATOM 840 C C . LYS A 1 103 ? -34.521 0.048 41.888 1.00 75.69 103 LYS A C 1
ATOM 842 O O . LYS A 1 103 ? -35.079 0.069 42.977 1.00 75.69 103 LYS A O 1
ATOM 847 N N . ASP A 1 104 ? -35.175 0.160 40.732 1.00 64.38 104 ASP A N 1
ATOM 848 C CA . ASP A 1 104 ? -36.634 0.327 40.652 1.00 64.38 104 ASP A CA 1
ATOM 849 C C . ASP A 1 104 ? -37.400 -0.916 41.153 1.00 64.38 104 ASP A C 1
ATOM 851 O O . ASP A 1 104 ? -38.556 -0.809 41.543 1.00 64.38 104 ASP A O 1
ATOM 855 N N . LEU A 1 105 ? -36.779 -2.103 41.146 1.00 62.00 105 LEU A N 1
ATOM 856 C CA . LEU A 1 105 ? -37.391 -3.346 41.636 1.00 62.00 105 LEU A CA 1
ATOM 857 C C . LEU A 1 105 ? -37.226 -3.521 43.155 1.00 62.00 105 LEU A C 1
ATOM 859 O O . LEU A 1 105 ? -38.154 -3.993 43.803 1.00 62.00 105 LEU A O 1
ATOM 863 N N . GLU A 1 106 ? -36.086 -3.110 43.724 1.00 62.72 106 GLU A N 1
ATOM 864 C CA . GLU A 1 106 ? -35.870 -3.117 45.183 1.00 62.72 106 GLU A CA 1
ATOM 865 C C . GLU A 1 106 ? -36.796 -2.129 45.911 1.00 62.72 106 GLU A C 1
ATOM 867 O O . GLU A 1 106 ? -37.263 -2.434 47.002 1.00 62.72 106 GLU A O 1
ATOM 872 N N . GLU A 1 107 ? -37.103 -0.966 45.322 1.00 59.22 107 GLU A N 1
ATOM 873 C CA . GLU A 1 107 ? -38.048 -0.007 45.922 1.00 59.22 107 GLU A CA 1
ATOM 874 C C . GLU A 1 107 ? -39.482 -0.572 46.002 1.00 59.22 107 GLU A C 1
AT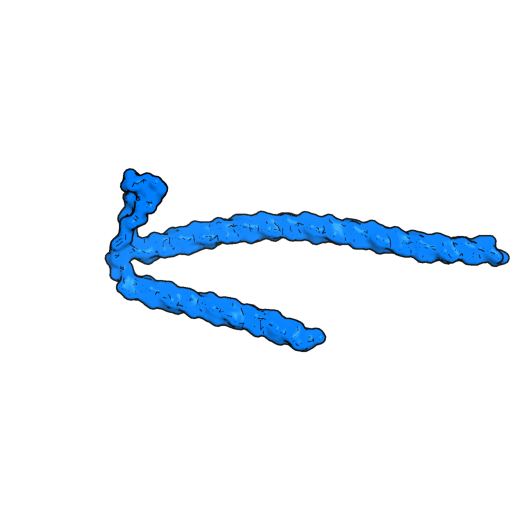OM 876 O O . GLU A 1 107 ? -40.183 -0.295 46.970 1.00 59.22 107 GLU A O 1
ATOM 881 N N . VAL A 1 108 ? -39.899 -1.425 45.056 1.00 59.88 108 VAL A N 1
ATOM 882 C CA . VAL A 1 108 ? -41.235 -2.055 45.060 1.00 59.88 108 VAL A CA 1
ATOM 883 C C . VAL A 1 108 ? -41.336 -3.201 46.075 1.00 59.88 108 VAL A C 1
ATOM 885 O O . VAL A 1 108 ? -42.373 -3.351 46.709 1.00 59.88 108 VAL A O 1
ATOM 888 N N . GLU A 1 109 ? -40.273 -3.986 46.278 1.00 58.75 109 GLU A N 1
ATOM 889 C CA . GLU A 1 109 ? -40.257 -5.076 47.277 1.00 58.75 109 GLU A CA 1
ATOM 890 C C . GLU A 1 109 ? -40.278 -4.583 48.735 1.00 58.75 109 GLU A C 1
ATOM 892 O O . GLU A 1 109 ? -40.625 -5.349 49.629 1.00 58.75 109 GLU A O 1
ATOM 897 N N . ILE A 1 110 ? -39.889 -3.330 49.000 1.00 58.59 110 ILE A N 1
ATOM 898 C CA . ILE A 1 110 ? -39.838 -2.756 50.358 1.00 58.59 110 ILE A CA 1
ATOM 899 C C . ILE A 1 110 ? -41.175 -2.091 50.751 1.00 58.59 110 ILE A C 1
ATOM 901 O O . ILE A 1 110 ? -41.404 -1.827 51.933 1.00 58.59 110 ILE A O 1
ATOM 905 N N . GLU A 1 111 ? -42.060 -1.822 49.786 1.00 55.47 111 GLU A N 1
ATOM 906 C CA . GLU A 1 111 ? -43.377 -1.206 50.017 1.00 55.47 111 GLU A CA 1
ATOM 907 C C . GLU A 1 111 ? -44.534 -2.219 50.210 1.00 55.47 111 GLU A C 1
ATOM 909 O O . GLU A 1 111 ? -45.661 -1.790 50.475 1.00 55.47 111 GLU A O 1
ATOM 914 N N . GLU A 1 112 ? -44.273 -3.534 50.145 1.00 46.19 112 GLU A N 1
ATOM 915 C CA . GLU A 1 112 ? -45.204 -4.617 50.548 1.00 46.19 112 GLU A CA 1
ATOM 916 C C . GLU A 1 112 ? -44.949 -5.121 51.982 1.00 46.19 112 GLU A C 1
ATOM 918 O O . GLU A 1 112 ? -45.952 -5.403 52.686 1.00 46.19 112 GLU A O 1
#

Radius of gyration: 28.61 Å; chains: 1; bounding box: 70×24×76 Å

Foldseek 3Di:
DVVVVVVVVVVVVVVVVVVVVVVVVVVVVCVVQPPPKDWDQPPDNVPIDIDRPVVVVVVVVVVVVVVVVVVVVVVVVVVVVVVVVVVVVVVVVVVVVVVVVVVVVVVVVVVD

pLDDT: mean 88.44, std 12.07, range [46.19, 98.06]

Sequence (112 aa):
MEKLTNREAYMKYLKLLFLVLIILFLLVFVIQNVGQKITLKFFSSNFAFSTEMIVALLISLVVGFLIGYLIAGFQILEQKKIVRALKSEYKKVKKEIDLLRNKDLEEVEIEE